Protein AF-A0A251ZZX6-F1 (afdb_monomer_lite)

Sequence (139 aa):
MAKPRVFVSSTYYDLKFLRSSMEVFINSLGFESVLSEKGDIPYSPFVPLDKSCYTEAQNCDIFVLIIGGRYGSPTSDETNSEDNTENNYTSITKREFETANRKGIPCFILIEAGVYFEYQTYKNNKNIEISYAHVDSKN

Structure (mmCIF, N/CA/C/O backbone):
data_AF-A0A251ZZX6-F1
#
_entry.id   AF-A0A251ZZX6-F1
#
loop_
_atom_site.group_PDB
_atom_site.id
_atom_site.type_symbol
_atom_site.label_atom_id
_atom_site.label_alt_id
_atom_site.label_comp_id
_atom_site.label_asym_id
_atom_site.label_entity_id
_atom_site.label_seq_id
_atom_site.pdbx_PDB_ins_code
_atom_site.Cartn_x
_atom_site.Cartn_y
_atom_site.Cartn_z
_atom_site.occupancy
_atom_site.B_iso_or_equiv
_atom_site.auth_seq_id
_atom_site.auth_comp_id
_atom_site.auth_asym_id
_atom_site.auth_atom_id
_atom_site.pdbx_PDB_model_num
ATOM 1 N N . MET A 1 1 ? -23.396 -8.473 13.422 1.00 63.03 1 MET A N 1
ATOM 2 C CA . MET A 1 1 ? -22.127 -9.213 13.242 1.00 63.03 1 MET A CA 1
ATOM 3 C C . MET A 1 1 ? -21.087 -8.204 12.785 1.00 63.03 1 MET A C 1
ATOM 5 O O . MET A 1 1 ? -21.463 -7.329 12.013 1.00 63.03 1 MET A O 1
ATOM 9 N N . ALA A 1 2 ? -19.856 -8.254 13.293 1.00 83.75 2 ALA A N 1
ATOM 10 C CA . ALA A 1 2 ? -18.798 -7.363 12.813 1.00 83.75 2 ALA A CA 1
ATOM 11 C C . ALA A 1 2 ? -18.466 -7.708 11.352 1.00 83.75 2 ALA A C 1
ATOM 13 O O . ALA A 1 2 ? -18.375 -8.891 11.019 1.00 83.75 2 ALA A O 1
ATOM 14 N N . LYS A 1 3 ? -18.358 -6.697 10.484 1.00 92.88 3 LYS A N 1
ATOM 15 C CA . LYS A 1 3 ? -17.925 -6.878 9.094 1.00 92.88 3 LYS A CA 1
ATOM 16 C C . LYS A 1 3 ? -16.395 -6.837 9.062 1.00 92.88 3 LYS A C 1
ATOM 18 O O . LYS A 1 3 ? -15.847 -5.887 9.614 1.00 92.88 3 LYS A O 1
ATOM 23 N N . PRO A 1 4 ? -15.716 -7.816 8.439 1.00 96.00 4 PRO A N 1
ATOM 24 C CA . PRO A 1 4 ? -14.275 -7.744 8.238 1.00 96.00 4 PRO A CA 1
ATOM 25 C C . PRO A 1 4 ? -13.878 -6.464 7.499 1.00 96.00 4 PRO A C 1
ATOM 27 O O . PRO A 1 4 ? -14.492 -6.125 6.482 1.00 96.00 4 PRO A O 1
ATOM 30 N N . ARG A 1 5 ? -12.861 -5.771 8.005 1.00 96.25 5 ARG A N 1
ATOM 31 C CA . ARG A 1 5 ? -12.358 -4.506 7.462 1.00 96.25 5 ARG A CA 1
ATOM 32 C C . ARG A 1 5 ? -11.160 -4.771 6.560 1.00 96.25 5 ARG A C 1
ATOM 34 O O . ARG A 1 5 ? -10.180 -5.393 6.974 1.00 96.25 5 ARG A O 1
ATOM 41 N N . VAL A 1 6 ? -11.238 -4.298 5.323 1.00 97.81 6 VAL A N 1
ATOM 42 C CA . VAL A 1 6 ? -10.242 -4.528 4.275 1.00 97.81 6 VAL A CA 1
ATOM 43 C C . VAL A 1 6 ? -9.591 -3.203 3.905 1.00 97.81 6 VAL A C 1
ATOM 45 O O . VAL A 1 6 ? -10.212 -2.360 3.260 1.00 97.81 6 VAL A O 1
ATOM 48 N N . PHE A 1 7 ? -8.331 -3.021 4.289 1.00 97.81 7 PHE A N 1
ATOM 49 C CA . PHE A 1 7 ? -7.563 -1.826 3.947 1.00 97.81 7 PHE A CA 1
ATOM 50 C C . PHE A 1 7 ? -6.984 -1.949 2.537 1.00 97.81 7 PHE A C 1
ATOM 52 O O . PHE A 1 7 ? -6.252 -2.900 2.257 1.00 97.81 7 PHE A O 1
ATOM 59 N N . VAL A 1 8 ? -7.285 -0.993 1.652 1.00 97.75 8 VAL A N 1
ATOM 60 C CA . VAL A 1 8 ? -6.790 -0.988 0.265 1.00 97.75 8 VAL A CA 1
ATOM 61 C C . VAL A 1 8 ? -5.700 0.074 0.095 1.00 97.75 8 VAL A C 1
ATOM 63 O O . VAL A 1 8 ? -5.970 1.269 -0.075 1.00 97.75 8 VAL A O 1
ATOM 66 N N . SER A 1 9 ? -4.448 -0.378 0.085 1.00 97.38 9 SER A N 1
ATOM 67 C CA . SER A 1 9 ? -3.245 0.443 -0.071 1.00 97.38 9 SER A CA 1
ATOM 68 C C . SER A 1 9 ? -2.762 0.456 -1.522 1.00 97.38 9 SER A C 1
ATOM 70 O O . SER A 1 9 ? -2.598 -0.595 -2.144 1.00 97.38 9 SER A O 1
ATOM 72 N N . SER A 1 10 ? -2.544 1.649 -2.077 1.00 96.62 10 SER A N 1
ATOM 73 C CA . SER A 1 10 ? -1.924 1.860 -3.392 1.00 96.62 10 SER A CA 1
ATOM 74 C C . SER A 1 10 ? -1.586 3.339 -3.594 1.00 96.62 10 SER A C 1
ATOM 76 O O . SER A 1 10 ? -1.964 4.190 -2.786 1.00 96.62 10 SER A O 1
ATOM 78 N N . THR A 1 11 ? -0.957 3.680 -4.718 1.00 95.50 11 THR A N 1
ATOM 79 C CA . THR A 1 11 ? -1.027 5.051 -5.241 1.00 95.50 11 THR A CA 1
ATOM 80 C C . THR A 1 11 ? -2.460 5.384 -5.665 1.00 95.50 11 THR A C 1
ATOM 82 O O . THR A 1 11 ? -3.247 4.494 -5.994 1.00 95.50 11 THR A O 1
ATOM 85 N N . TYR A 1 12 ? -2.844 6.662 -5.592 1.00 91.94 12 TYR A N 1
ATOM 86 C CA . TYR A 1 12 ? -4.240 7.059 -5.794 1.00 91.94 12 TYR A CA 1
ATOM 87 C C . TYR A 1 12 ? -4.561 7.432 -7.245 1.00 91.94 12 TYR A C 1
ATOM 89 O O . TYR A 1 12 ? -5.399 6.790 -7.871 1.00 91.94 12 TYR A O 1
ATOM 97 N N . TYR A 1 13 ? -3.932 8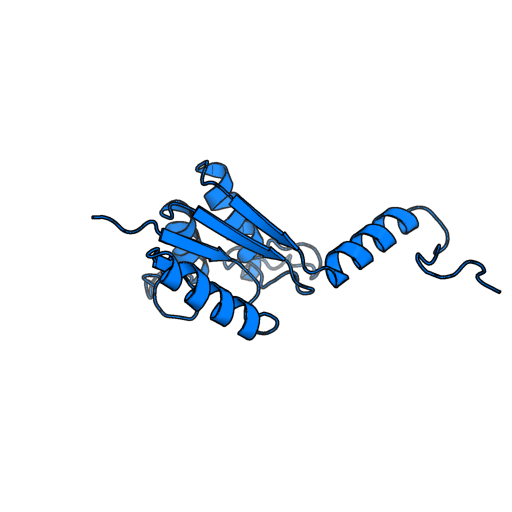.481 -7.783 1.00 91.12 13 TYR A N 1
ATOM 98 C CA . TYR A 1 13 ? -4.390 9.121 -9.024 1.00 91.12 13 TYR A CA 1
ATOM 99 C C . TYR A 1 13 ? -4.370 8.200 -10.250 1.00 91.12 13 TYR A C 1
ATOM 101 O O . TYR A 1 13 ? -5.316 8.207 -11.032 1.00 91.12 13 TYR A O 1
ATOM 109 N N . ASP A 1 14 ? -3.316 7.406 -10.401 1.00 92.94 14 ASP A N 1
ATOM 110 C CA . ASP A 1 14 ? -3.122 6.441 -11.485 1.00 92.94 14 ASP A CA 1
ATOM 111 C C . ASP A 1 14 ? -4.035 5.212 -11.360 1.00 92.94 14 ASP A C 1
ATOM 113 O O . ASP A 1 14 ? -4.483 4.675 -12.369 1.00 92.94 14 ASP A O 1
ATOM 117 N N . LEU A 1 15 ? -4.384 4.808 -10.134 1.00 95.00 15 LEU A N 1
ATOM 118 C CA . LEU A 1 15 ? -5.172 3.600 -9.863 1.00 95.00 15 LEU A CA 1
ATOM 119 C C . LEU A 1 15 ? -6.616 3.890 -9.423 1.00 95.00 15 LEU A C 1
ATOM 121 O O . LEU A 1 15 ? -7.329 2.980 -9.002 1.00 95.00 15 LEU A O 1
ATOM 125 N N . LYS A 1 16 ? -7.092 5.135 -9.539 1.00 95.00 16 LYS A N 1
ATOM 126 C CA . LYS A 1 16 ? -8.393 5.591 -9.010 1.00 95.00 16 LYS A CA 1
ATOM 127 C C . LYS A 1 16 ? -9.578 4.708 -9.424 1.00 95.00 16 LYS A C 1
ATOM 129 O O . LYS A 1 16 ? -10.425 4.371 -8.594 1.00 95.00 16 LYS A O 1
ATOM 134 N N . PHE A 1 17 ? -9.649 4.321 -10.700 1.00 95.38 17 PHE A N 1
ATOM 135 C CA . PHE A 1 17 ? -10.731 3.469 -11.212 1.00 95.38 17 PHE A CA 1
ATOM 136 C C . PHE A 1 17 ? -10.650 2.036 -10.677 1.00 95.38 17 PHE A C 1
ATOM 138 O O . PHE A 1 17 ? -11.673 1.447 -10.321 1.00 95.38 17 PHE A O 1
ATOM 145 N N . LEU A 1 18 ? -9.436 1.491 -10.569 1.00 95.62 18 LEU A N 1
ATOM 146 C CA . LEU A 1 18 ? -9.205 0.169 -9.996 1.00 95.62 18 LEU A CA 1
ATOM 147 C C . LEU A 1 18 ? -9.582 0.149 -8.512 1.00 95.62 18 LEU A C 1
ATOM 149 O O . LEU A 1 18 ? -10.323 -0.732 -8.088 1.00 95.62 18 LEU A O 1
ATOM 153 N N . ARG A 1 19 ? -9.165 1.164 -7.746 1.00 96.25 19 ARG A N 1
ATOM 154 C CA . ARG A 1 19 ? -9.547 1.337 -6.334 1.00 96.25 19 ARG A CA 1
ATOM 155 C C . ARG A 1 19 ? -11.064 1.414 -6.153 1.00 96.25 19 ARG A C 1
ATOM 157 O O . ARG A 1 19 ? -11.606 0.721 -5.301 1.00 96.25 19 ARG A O 1
ATOM 164 N N . SER A 1 20 ? -11.755 2.171 -7.008 1.00 95.75 20 SER A N 1
ATOM 165 C CA . SER A 1 20 ? -13.227 2.261 -6.982 1.00 95.75 20 SER A CA 1
ATOM 166 C C . SER A 1 20 ? -13.891 0.913 -7.296 1.00 95.75 20 SER A C 1
ATOM 168 O O . SER A 1 20 ? -14.908 0.556 -6.711 1.00 95.75 20 SER A O 1
ATOM 170 N N . SER A 1 21 ? -13.305 0.128 -8.202 1.00 97.00 21 SER A N 1
ATOM 171 C CA . SER A 1 21 ? -13.803 -1.216 -8.523 1.00 97.00 21 SER A CA 1
ATOM 172 C C . SER A 1 21 ? -13.580 -2.195 -7.363 1.00 97.00 21 SER A C 1
ATOM 174 O O . SER A 1 21 ? -14.458 -2.999 -7.056 1.00 97.00 21 SER A O 1
ATOM 176 N N . MET A 1 22 ? -12.437 -2.090 -6.677 1.00 96.00 22 MET A N 1
ATOM 177 C CA . MET A 1 22 ? -12.128 -2.871 -5.476 1.00 96.00 22 MET A CA 1
ATOM 178 C C . MET A 1 22 ? -13.073 -2.550 -4.317 1.00 96.00 22 MET A C 1
ATOM 180 O O . MET A 1 22 ? -13.522 -3.473 -3.647 1.00 96.00 22 MET A O 1
ATOM 184 N N . GLU A 1 23 ? -13.418 -1.277 -4.114 1.00 96.44 23 GLU A N 1
ATOM 185 C CA . GLU A 1 23 ? -14.428 -0.835 -3.140 1.00 96.44 23 GLU A CA 1
ATOM 186 C C . GLU A 1 23 ? -15.756 -1.576 -3.350 1.00 96.44 23 GLU A C 1
ATOM 188 O O . GLU A 1 23 ? -16.266 -2.239 -2.446 1.00 96.44 23 GLU A O 1
ATOM 193 N N . VAL A 1 24 ? -16.290 -1.522 -4.575 1.00 97.44 24 VAL A N 1
ATOM 194 C CA . VAL A 1 24 ? -17.552 -2.184 -4.938 1.00 97.44 24 VAL A CA 1
ATOM 195 C C . VAL A 1 24 ? -17.454 -3.695 -4.738 1.00 97.44 24 VAL A C 1
ATOM 197 O O . VAL A 1 24 ? -18.366 -4.298 -4.171 1.00 97.44 24 VAL A O 1
ATOM 200 N N . PHE A 1 25 ? -16.345 -4.307 -5.159 1.00 97.62 25 PHE A N 1
ATOM 201 C CA . PHE A 1 25 ? -16.120 -5.741 -5.005 1.00 97.62 25 PHE A CA 1
ATOM 202 C C . PHE A 1 25 ? -16.091 -6.165 -3.531 1.00 97.62 25 PHE A C 1
ATOM 204 O O . PHE A 1 25 ? -16.850 -7.051 -3.142 1.00 97.62 25 PHE A O 1
ATOM 211 N N . ILE A 1 26 ? -15.289 -5.505 -2.695 1.00 97.19 26 ILE A N 1
ATOM 212 C CA . ILE A 1 26 ? -15.171 -5.802 -1.260 1.00 97.19 26 ILE A CA 1
ATOM 213 C C . ILE A 1 26 ? -16.529 -5.645 -0.567 1.00 97.19 26 ILE A C 1
ATOM 215 O O . ILE A 1 26 ? -16.967 -6.543 0.155 1.00 97.19 26 ILE A O 1
ATOM 219 N N . ASN A 1 27 ? -17.237 -4.549 -0.844 1.00 96.00 27 ASN A N 1
ATOM 220 C CA . ASN A 1 27 ? -18.552 -4.297 -0.261 1.00 96.00 27 ASN A CA 1
ATOM 221 C C . ASN A 1 27 ? -19.597 -5.331 -0.720 1.00 96.00 27 ASN A C 1
ATOM 223 O O . ASN A 1 27 ? -20.460 -5.721 0.068 1.00 96.00 27 ASN A O 1
ATOM 227 N N . SER A 1 28 ? -19.498 -5.839 -1.957 1.00 97.62 28 SER A N 1
ATOM 228 C CA . SER A 1 28 ? -20.382 -6.901 -2.467 1.00 97.62 28 SER A CA 1
ATOM 229 C C . SER A 1 28 ? -20.209 -8.244 -1.745 1.00 97.62 28 SER A C 1
ATOM 231 O O . SER A 1 28 ? -21.156 -9.025 -1.678 1.00 97.62 28 SER A O 1
ATOM 233 N N . LEU A 1 29 ? -19.038 -8.490 -1.143 1.00 96.06 29 LEU A N 1
ATOM 234 C CA . LEU A 1 29 ? -18.769 -9.662 -0.300 1.00 96.06 29 LEU A CA 1
ATOM 235 C C . LEU A 1 29 ? -19.327 -9.515 1.128 1.00 96.06 29 LEU A C 1
ATOM 237 O O . LEU A 1 29 ? -19.245 -10.450 1.922 1.00 96.06 29 LEU A O 1
ATOM 241 N N . GLY A 1 30 ? -19.888 -8.351 1.474 1.00 96.25 30 GLY A N 1
ATOM 242 C CA . GLY A 1 30 ? -20.358 -8.038 2.825 1.00 96.25 30 GLY A CA 1
ATOM 243 C C . GLY A 1 30 ? -19.260 -7.555 3.779 1.00 96.25 30 GLY A C 1
ATOM 244 O O . GLY A 1 30 ? -19.519 -7.425 4.978 1.00 96.25 30 GLY A O 1
ATOM 245 N N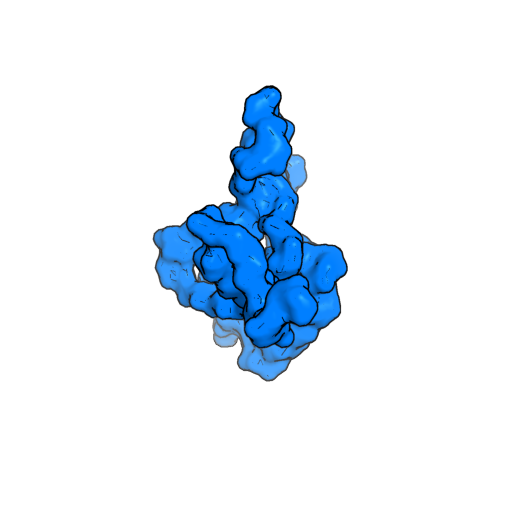 . PHE A 1 31 ? -18.059 -7.281 3.264 1.00 96.88 31 PHE A N 1
ATOM 246 C CA . PHE A 1 31 ? -16.949 -6.684 4.007 1.00 96.88 31 PHE A CA 1
ATOM 247 C C . PHE A 1 31 ? -17.040 -5.153 3.999 1.00 96.88 31 PHE A C 1
ATOM 249 O O . PHE A 1 31 ? -17.899 -4.574 3.333 1.00 96.88 31 PHE A O 1
ATOM 256 N N . GLU A 1 32 ? -16.178 -4.503 4.773 1.00 95.81 32 GLU A N 1
ATOM 257 C CA . GLU A 1 32 ? -16.034 -3.048 4.819 1.00 95.81 32 GLU A CA 1
ATOM 258 C C . GLU A 1 32 ? -14.703 -2.659 4.171 1.00 95.81 32 GLU A C 1
ATOM 260 O O . GLU A 1 32 ? -13.636 -3.016 4.669 1.00 95.81 32 GLU A O 1
ATOM 265 N N . SER A 1 33 ? -14.749 -1.956 3.040 1.00 95.94 33 SER A N 1
ATOM 266 C CA . SER A 1 33 ? -13.548 -1.398 2.413 1.00 95.94 33 SER A CA 1
ATOM 267 C C . SER A 1 33 ? -13.091 -0.131 3.134 1.00 95.94 33 SER A C 1
ATOM 269 O O . SER A 1 33 ? -13.906 0.761 3.348 1.00 95.94 33 SER A O 1
ATOM 271 N N . VAL A 1 34 ? -11.795 -0.017 3.419 1.00 95.94 34 VAL A N 1
ATOM 272 C CA . VAL A 1 34 ? -11.177 1.186 3.990 1.00 95.94 34 VAL A CA 1
ATOM 273 C C . VAL A 1 34 ? -10.228 1.804 2.964 1.00 95.94 34 VAL A C 1
ATOM 275 O O . VAL A 1 34 ? -9.244 1.178 2.551 1.00 95.94 34 VAL A O 1
ATOM 278 N N . LEU A 1 35 ? -10.540 3.033 2.543 1.00 94.75 35 LEU A N 1
ATOM 279 C CA . LEU A 1 35 ? -9.823 3.792 1.514 1.00 94.75 35 LEU A CA 1
ATOM 280 C C . LEU A 1 35 ? -9.411 5.166 2.063 1.00 94.75 35 LEU A C 1
ATOM 282 O O . LEU A 1 35 ? -10.226 5.894 2.632 1.00 94.75 35 LEU A O 1
ATOM 286 N N . SER A 1 36 ? -8.153 5.563 1.862 1.00 91.50 36 SER A N 1
ATOM 287 C CA . SER A 1 36 ? -7.623 6.819 2.414 1.00 91.50 36 SER A CA 1
ATOM 288 C C . SER A 1 36 ? -8.297 8.075 1.849 1.00 91.50 36 SER A C 1
ATOM 290 O O . SER A 1 36 ? -8.414 9.078 2.555 1.00 91.50 36 SER A O 1
ATOM 292 N N . GLU A 1 37 ? -8.801 8.020 0.615 1.00 89.75 37 GLU A N 1
ATOM 293 C CA . GLU A 1 37 ? -9.460 9.125 -0.088 1.00 89.75 37 GLU A CA 1
ATOM 294 C C . GLU A 1 37 ? -10.956 9.298 0.227 1.00 89.75 37 GLU A C 1
ATOM 296 O O . GLU A 1 37 ? -11.537 10.312 -0.164 1.00 89.75 37 GLU A O 1
ATOM 301 N N . LYS A 1 38 ? -11.603 8.321 0.879 1.00 82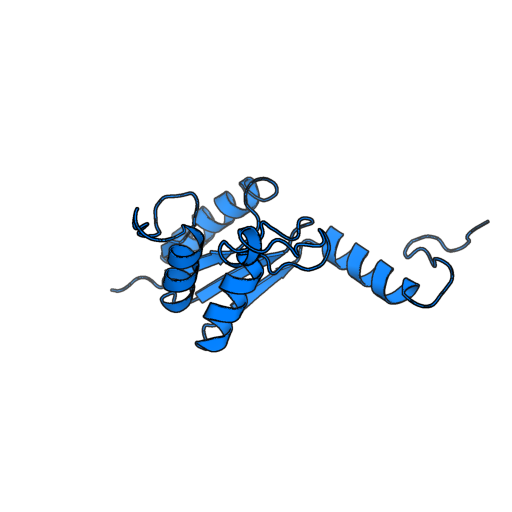.50 38 LYS A N 1
ATOM 302 C CA . LYS A 1 38 ? -13.064 8.314 1.101 1.00 82.50 38 LYS A CA 1
ATOM 303 C C . LYS A 1 38 ? -13.497 8.780 2.490 1.00 82.50 38 LYS A C 1
ATOM 305 O O . LYS A 1 38 ? -14.692 8.880 2.745 1.00 82.50 38 LYS A O 1
ATOM 310 N N . GLY A 1 39 ? -12.549 9.146 3.352 1.00 75.69 39 GLY A N 1
ATOM 311 C CA . GLY A 1 39 ? -12.849 9.623 4.705 1.00 75.69 39 GLY A CA 1
ATOM 312 C C . GLY A 1 39 ? -13.177 8.508 5.701 1.00 75.69 39 GLY A C 1
ATOM 313 O O . GLY A 1 39 ? -13.616 8.809 6.806 1.00 75.69 39 GLY A O 1
ATOM 314 N N . ASP A 1 40 ? -12.919 7.246 5.344 1.00 78.31 40 ASP A N 1
ATOM 315 C CA . ASP A 1 40 ? -13.082 6.086 6.236 1.00 78.31 40 ASP A CA 1
ATOM 316 C C . ASP A 1 40 ? -12.022 6.047 7.350 1.00 78.31 40 ASP A C 1
ATOM 318 O O . ASP A 1 40 ? -12.135 5.294 8.316 1.00 78.31 40 ASP A O 1
ATOM 322 N N . ILE A 1 41 ? -10.973 6.863 7.210 1.00 87.69 41 ILE A N 1
ATOM 323 C CA . ILE A 1 41 ? -9.868 6.970 8.155 1.00 87.69 41 ILE A CA 1
ATOM 324 C C . ILE A 1 41 ? -10.091 8.196 9.053 1.00 87.69 41 ILE A C 1
ATOM 326 O O . ILE A 1 41 ? -10.246 9.310 8.541 1.00 87.69 41 ILE A O 1
ATOM 330 N N . PRO A 1 42 ? -10.058 8.043 10.389 1.00 84.62 42 PRO A N 1
ATOM 331 C CA . PRO A 1 42 ? -10.132 9.175 11.300 1.00 84.62 42 PRO A CA 1
ATOM 332 C C . PRO A 1 42 ? -8.828 9.986 11.249 1.00 84.62 42 PRO A C 1
ATOM 334 O O . PRO A 1 42 ? -7.779 9.580 11.762 1.00 84.62 42 PRO A O 1
ATOM 337 N N . TYR A 1 43 ? -8.894 11.166 10.634 1.00 85.62 43 TYR A N 1
ATOM 338 C CA . TYR A 1 43 ? -7.774 12.101 10.574 1.00 85.62 43 TYR A CA 1
ATOM 339 C C . TYR A 1 43 ? -7.798 13.069 11.757 1.00 85.62 43 TYR A C 1
ATOM 341 O O . TYR A 1 43 ? -8.804 13.724 12.030 1.00 85.62 43 TYR A O 1
ATOM 349 N N . SER A 1 44 ? -6.665 13.180 12.452 1.00 83.50 44 SER A N 1
ATOM 350 C CA . SER A 1 44 ? -6.458 14.209 13.471 1.00 83.50 44 SER A CA 1
ATOM 351 C C . SER A 1 44 ? -5.818 15.440 12.829 1.00 83.50 44 SER A C 1
ATOM 353 O O . SER A 1 44 ? -4.809 15.287 12.144 1.00 83.50 44 SER A O 1
ATOM 355 N N . PRO A 1 45 ? -6.312 16.666 13.084 1.00 85.00 45 PRO A N 1
ATOM 356 C CA . PRO A 1 45 ? -5.682 17.880 12.562 1.00 85.00 45 PRO A CA 1
ATOM 357 C C . PRO A 1 45 ? -4.296 18.143 13.176 1.00 85.00 45 PRO A C 1
ATOM 359 O O . PRO A 1 45 ? -3.560 18.996 12.690 1.00 85.00 45 PRO A O 1
ATOM 362 N N . PHE A 1 46 ? -3.941 17.428 14.247 1.00 86.31 46 PHE A N 1
ATOM 363 C CA . PHE A 1 46 ? -2.68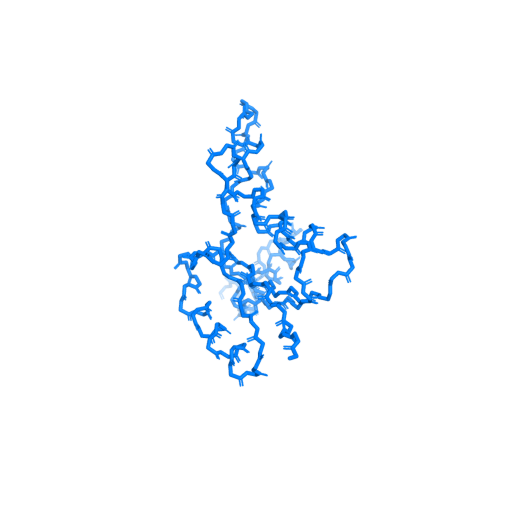1 17.592 14.974 1.00 86.31 46 PHE A CA 1
ATOM 364 C C . PHE A 1 46 ? -1.602 16.584 14.565 1.00 86.31 46 PHE A C 1
ATOM 366 O O . PHE A 1 46 ? -0.502 16.618 15.111 1.00 86.31 46 PHE A O 1
ATOM 373 N N . VAL A 1 47 ? -1.913 15.657 13.655 1.00 86.25 47 VAL A N 1
ATOM 374 C CA . VAL A 1 47 ? -1.012 14.569 13.261 1.00 86.25 47 VAL A CA 1
ATOM 375 C C . VAL A 1 47 ? -0.905 14.537 11.734 1.00 86.25 47 VAL A C 1
ATOM 377 O O . VAL A 1 47 ? -1.911 14.761 11.060 1.00 86.25 47 VAL A O 1
ATOM 380 N N . PRO A 1 48 ? 0.281 14.256 11.160 1.00 88.62 48 PRO A N 1
ATOM 381 C CA . PRO A 1 48 ? 0.406 14.046 9.723 1.00 88.62 48 PRO A CA 1
ATOM 382 C C . PRO A 1 48 ? -0.563 12.972 9.203 1.00 88.62 48 PRO A C 1
ATOM 384 O O . PRO A 1 48 ? -0.796 11.956 9.861 1.00 88.62 48 PRO A O 1
ATOM 387 N N . LEU A 1 49 ? -1.125 13.206 8.011 1.00 89.50 49 LEU A 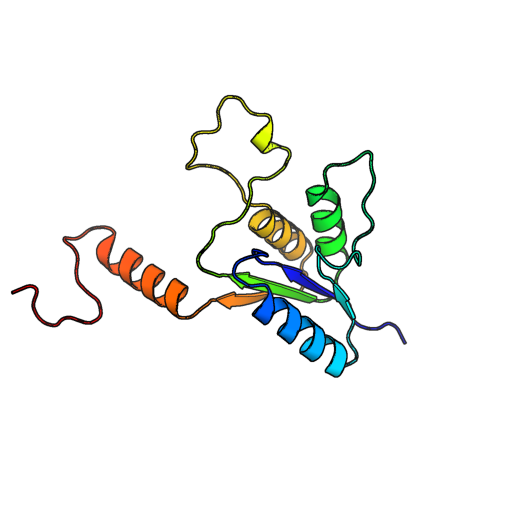N 1
ATOM 388 C CA . LEU A 1 49 ? -2.188 12.374 7.431 1.00 89.50 49 LEU A CA 1
ATOM 389 C C . LEU A 1 49 ? -1.777 10.903 7.282 1.00 89.50 49 LEU A C 1
ATOM 391 O O . LEU A 1 49 ? -2.572 10.000 7.527 1.00 89.50 49 LEU A O 1
ATOM 395 N N . ASP A 1 50 ? -0.521 10.659 6.921 1.00 90.69 50 ASP A N 1
ATOM 396 C CA . ASP A 1 50 ? 0.019 9.320 6.710 1.00 90.69 50 ASP A CA 1
ATOM 397 C C . ASP A 1 50 ? 0.054 8.484 8.004 1.00 90.69 50 ASP A C 1
ATOM 399 O O . ASP A 1 50 ? -0.168 7.275 7.964 1.00 90.69 50 ASP A O 1
ATOM 403 N N . LYS A 1 51 ? 0.216 9.110 9.178 1.00 92.12 51 LYS A N 1
ATOM 404 C CA . LYS A 1 51 ? 0.162 8.413 10.479 1.00 92.12 51 LYS A CA 1
ATOM 405 C C . LYS A 1 51 ? -1.221 7.845 10.791 1.00 92.12 51 LYS A C 1
ATOM 407 O O . LYS A 1 51 ? -1.315 6.756 11.370 1.00 92.12 51 LYS A O 1
ATOM 412 N N . SER A 1 52 ? -2.283 8.554 10.407 1.00 92.50 52 SER A N 1
ATOM 413 C CA . SER A 1 52 ? -3.651 8.038 10.516 1.00 92.50 52 SER A CA 1
ATOM 414 C C . SER A 1 52 ? -3.826 6.794 9.641 1.00 92.50 52 SER A C 1
ATOM 416 O O . SER A 1 52 ? -4.350 5.789 10.121 1.00 92.50 52 SER A O 1
ATOM 418 N N . CYS A 1 53 ? -3.290 6.803 8.416 1.00 93.62 53 CYS A N 1
ATOM 419 C CA . CYS A 1 53 ? -3.303 5.629 7.539 1.00 93.62 53 CYS A CA 1
ATOM 420 C C . CYS A 1 53 ? -2.543 4.441 8.138 1.00 93.62 53 CYS A C 1
ATOM 422 O O . CYS A 1 53 ? -3.037 3.318 8.095 1.00 93.62 53 CYS A O 1
ATOM 424 N N . TYR A 1 54 ? -1.373 4.666 8.748 1.00 94.81 54 TYR A N 1
ATOM 425 C CA . TYR A 1 54 ? -0.612 3.585 9.385 1.00 94.81 54 TYR A CA 1
ATOM 426 C C . TYR A 1 54 ? -1.367 2.963 10.556 1.00 94.81 54 TYR A C 1
ATOM 428 O O . TYR A 1 54 ? -1.318 1.751 10.731 1.00 94.81 54 TYR A O 1
ATOM 436 N N . THR A 1 55 ? -2.055 3.779 11.355 1.00 93.38 55 THR A N 1
ATOM 437 C CA . THR A 1 55 ? -2.871 3.293 12.476 1.00 93.38 55 THR A CA 1
ATOM 438 C C . THR A 1 55 ? -4.011 2.422 11.964 1.00 93.38 55 THR A C 1
ATOM 440 O O . THR A 1 55 ? -4.230 1.325 12.470 1.00 93.38 55 THR A O 1
ATOM 443 N N . GLU A 1 56 ? -4.689 2.874 10.915 1.00 94.31 56 GLU A N 1
ATOM 444 C CA . GLU A 1 56 ? -5.799 2.137 10.327 1.00 94.31 56 GLU A CA 1
ATOM 445 C C . GLU A 1 56 ? -5.347 0.831 9.660 1.00 94.31 56 GLU A C 1
ATOM 447 O O . GLU A 1 56 ? -5.971 -0.212 9.847 1.00 94.31 56 GLU A O 1
ATOM 452 N N . ALA A 1 57 ? -4.191 0.847 8.993 1.00 95.44 57 ALA A N 1
ATOM 453 C CA . ALA A 1 57 ? -3.558 -0.347 8.447 1.00 95.44 57 ALA A CA 1
ATOM 454 C C . ALA A 1 57 ? -3.181 -1.385 9.523 1.00 95.44 57 ALA A C 1
ATOM 456 O O . ALA A 1 57 ? -3.059 -2.556 9.192 1.00 95.44 57 ALA A O 1
ATOM 457 N N . GLN A 1 58 ? -2.991 -0.999 10.796 1.00 95.44 58 GLN A N 1
ATOM 458 C CA . GLN A 1 58 ? -2.773 -1.950 11.906 1.00 95.44 58 GLN A CA 1
ATOM 459 C C . GLN A 1 58 ? -4.065 -2.548 12.463 1.00 95.44 58 GLN A C 1
ATOM 461 O O . GLN A 1 58 ? -4.003 -3.556 13.167 1.00 95.44 58 GLN A O 1
ATOM 466 N N . ASN A 1 59 ? -5.199 -1.896 12.219 1.00 94.38 59 ASN A N 1
ATOM 467 C CA . ASN A 1 59 ? -6.485 -2.235 12.822 1.00 94.38 59 ASN A CA 1
ATOM 468 C C . ASN A 1 59 ? -7.427 -2.948 11.842 1.00 94.38 59 ASN A C 1
ATOM 470 O O . ASN A 1 59 ? -8.550 -3.280 12.221 1.00 94.38 59 ASN A O 1
ATOM 474 N N . CYS A 1 60 ? -7.006 -3.157 10.592 1.00 96.00 60 CYS A N 1
ATOM 475 C CA . CYS A 1 60 ? -7.781 -3.905 9.614 1.00 96.00 60 CYS A CA 1
ATOM 476 C C . CYS A 1 60 ? -7.624 -5.423 9.796 1.00 96.00 60 CYS A C 1
ATOM 478 O O . CYS A 1 60 ? -6.643 -5.911 10.358 1.00 96.00 60 CYS A O 1
ATOM 480 N N . ASP A 1 61 ? -8.596 -6.176 9.283 1.00 97.50 61 ASP A N 1
ATOM 481 C CA . ASP A 1 61 ? -8.576 -7.641 9.304 1.00 97.50 61 ASP A CA 1
ATOM 482 C C . ASP A 1 61 ? -7.824 -8.211 8.093 1.00 97.50 61 ASP A C 1
ATOM 484 O O . ASP A 1 61 ? -7.232 -9.288 8.160 1.00 97.50 61 ASP A O 1
ATOM 488 N N . ILE A 1 62 ? -7.863 -7.493 6.967 1.00 97.81 62 ILE A N 1
ATOM 489 C CA . ILE A 1 62 ? -7.208 -7.857 5.708 1.00 97.81 62 ILE A CA 1
ATOM 490 C C . ILE A 1 62 ? -6.532 -6.617 5.126 1.00 97.81 62 ILE A C 1
ATOM 492 O O . ILE A 1 62 ? -7.105 -5.525 5.120 1.00 97.81 62 ILE A O 1
ATOM 496 N N . PHE A 1 63 ? -5.329 -6.794 4.586 1.00 98.44 63 PHE A N 1
ATOM 497 C CA . PHE A 1 63 ? -4.604 -5.759 3.861 1.00 98.44 63 PHE A CA 1
ATOM 498 C C . PHE A 1 63 ? -4.486 -6.137 2.382 1.00 98.44 63 PHE A C 1
ATOM 500 O O . PHE A 1 63 ? -4.029 -7.228 2.041 1.00 98.44 63 PHE A O 1
ATOM 507 N N . VAL A 1 64 ? -4.884 -5.236 1.490 1.00 98.31 64 VAL A N 1
ATOM 508 C CA . VAL A 1 64 ? -4.739 -5.390 0.039 1.00 98.31 64 VAL A CA 1
ATOM 509 C C . VAL A 1 64 ? -3.782 -4.319 -0.461 1.00 98.31 64 VAL A C 1
ATOM 511 O O . VAL A 1 64 ? -4.062 -3.130 -0.338 1.00 98.31 64 VAL A O 1
ATOM 514 N N . LEU A 1 65 ? -2.663 -4.744 -1.042 1.00 98.19 65 LEU A N 1
ATOM 515 C CA . LEU A 1 65 ? -1.677 -3.873 -1.670 1.00 98.19 65 LEU A CA 1
ATOM 516 C C . LEU A 1 65 ? -1.791 -3.976 -3.188 1.00 98.19 65 LEU A C 1
ATOM 518 O O . LEU A 1 65 ? -1.651 -5.068 -3.735 1.00 98.19 65 LEU A O 1
ATOM 522 N N . ILE A 1 66 ? -1.976 -2.847 -3.867 1.00 97.94 66 ILE A N 1
ATOM 523 C CA . ILE A 1 66 ? -1.939 -2.773 -5.330 1.00 97.94 66 ILE A CA 1
ATOM 524 C C . ILE A 1 66 ? -0.686 -2.008 -5.755 1.00 97.94 66 ILE A C 1
ATOM 526 O O . ILE A 1 66 ? -0.521 -0.834 -5.420 1.00 97.94 66 ILE A O 1
ATOM 530 N N . ILE A 1 67 ? 0.186 -2.679 -6.503 1.00 96.69 67 ILE A N 1
ATOM 531 C CA . ILE A 1 67 ? 1.435 -2.127 -7.030 1.00 96.69 67 ILE A CA 1
ATOM 532 C C . ILE A 1 67 ? 1.226 -1.751 -8.500 1.00 96.69 67 ILE A C 1
ATOM 534 O O . ILE A 1 67 ? 1.098 -2.632 -9.353 1.00 96.69 67 ILE A O 1
ATOM 538 N N . GLY A 1 68 ? 1.192 -0.443 -8.767 1.00 95.50 68 GLY A N 1
ATOM 539 C CA . GLY A 1 68 ? 1.188 0.153 -10.107 1.00 95.50 68 GLY A CA 1
ATOM 540 C C . GLY A 1 68 ? 2.542 0.770 -10.476 1.00 95.50 68 GLY A C 1
ATOM 541 O O . GLY A 1 68 ? 3.541 0.568 -9.785 1.00 95.50 68 GLY A O 1
ATOM 542 N N . GLY A 1 69 ? 2.583 1.527 -11.575 1.00 92.81 69 GLY A N 1
ATOM 543 C CA . GLY A 1 69 ? 3.824 2.105 -12.118 1.00 92.81 69 GLY A CA 1
ATOM 544 C C . GLY A 1 69 ? 4.452 3.242 -11.300 1.00 92.81 69 GLY A C 1
ATOM 545 O O . GLY A 1 69 ? 5.545 3.705 -11.626 1.00 92.81 69 GLY A O 1
ATOM 546 N N . ARG A 1 70 ? 3.790 3.725 -10.242 1.00 93.06 70 ARG A N 1
ATOM 547 C CA . ARG A 1 70 ? 4.285 4.814 -9.385 1.00 93.06 70 ARG A CA 1
ATOM 548 C C . ARG A 1 70 ? 4.737 4.281 -8.024 1.00 93.06 70 ARG A C 1
ATOM 550 O O . ARG A 1 70 ? 4.030 3.508 -7.393 1.00 93.06 70 ARG A O 1
ATOM 557 N N . TYR A 1 71 ? 5.876 4.771 -7.525 1.00 89.81 71 TYR A N 1
ATOM 558 C CA . TYR A 1 71 ? 6.413 4.363 -6.214 1.00 89.81 71 TYR A CA 1
ATOM 559 C C . TYR A 1 71 ? 5.604 4.897 -5.012 1.00 89.81 71 TYR A C 1
ATOM 561 O O . TYR A 1 71 ? 5.485 4.224 -3.986 1.00 89.81 71 TYR A O 1
ATOM 569 N N . GLY A 1 72 ? 5.020 6.091 -5.148 1.00 90.50 72 GLY A N 1
ATOM 570 C CA . GLY A 1 72 ? 4.205 6.747 -4.119 1.00 90.50 72 GLY A CA 1
ATOM 571 C C . GLY A 1 72 ? 4.863 7.991 -3.527 1.00 90.50 72 GLY A C 1
ATOM 572 O O . GLY A 1 72 ? 5.973 8.345 -3.895 1.00 90.50 72 GLY A O 1
ATOM 573 N N . SER A 1 73 ? 4.151 8.685 -2.644 1.00 90.38 73 SER A N 1
ATOM 574 C CA . SER A 1 73 ? 4.647 9.909 -2.000 1.00 90.38 73 SER A CA 1
ATOM 575 C C . SER A 1 73 ? 5.547 9.585 -0.803 1.00 90.38 73 SER A C 1
ATOM 577 O O . SER A 1 73 ? 5.299 8.568 -0.150 1.00 90.38 73 SER A O 1
ATOM 579 N N . PRO A 1 74 ? 6.549 10.425 -0.484 1.00 90.19 74 PRO A N 1
ATOM 580 C CA . PRO A 1 74 ? 7.388 10.247 0.699 1.00 90.19 74 PRO A CA 1
ATOM 581 C C . PRO A 1 74 ? 6.586 10.336 1.998 1.00 90.19 74 PRO A C 1
ATOM 583 O O . PRO A 1 74 ? 5.550 11.001 2.058 1.00 90.19 74 PRO A O 1
ATOM 586 N N . THR A 1 75 ? 7.076 9.665 3.044 1.00 89.75 75 THR A N 1
ATOM 587 C CA . THR A 1 75 ? 6.505 9.791 4.395 1.00 89.75 75 THR A CA 1
ATOM 588 C C . THR A 1 75 ? 6.696 11.196 4.967 1.00 89.75 75 THR A C 1
ATOM 590 O O . THR A 1 75 ? 7.659 11.886 4.624 1.00 89.75 75 THR A O 1
ATOM 593 N N . SER A 1 76 ? 5.820 11.609 5.892 1.00 87.44 76 SER A N 1
ATOM 594 C CA . SER A 1 76 ? 5.923 12.931 6.533 1.00 87.44 76 SER A CA 1
ATOM 595 C C . SER A 1 76 ? 7.255 13.146 7.258 1.00 87.44 76 SER A C 1
ATOM 597 O O . SER A 1 76 ? 7.756 14.267 7.337 1.00 87.44 76 SER A O 1
ATOM 599 N N . ASP A 1 77 ? 7.828 12.072 7.804 1.00 82.69 77 ASP A N 1
ATOM 600 C CA . ASP A 1 77 ? 9.074 12.127 8.572 1.00 82.69 77 ASP A CA 1
ATOM 601 C C . ASP A 1 77 ? 10.259 12.474 7.667 1.00 82.69 77 ASP A C 1
ATOM 603 O O . ASP A 1 77 ? 11.140 13.232 8.060 1.00 82.69 77 ASP A O 1
ATOM 607 N N . GLU A 1 78 ? 10.246 11.964 6.436 1.00 74.06 78 GLU A N 1
ATOM 608 C CA . GLU A 1 78 ? 11.324 12.176 5.477 1.00 74.06 78 GLU A CA 1
ATOM 609 C C . GLU A 1 78 ? 11.188 13.523 4.769 1.00 74.06 78 GLU A C 1
ATOM 611 O O . GLU A 1 78 ? 12.202 14.139 4.484 1.00 74.06 78 GLU A O 1
ATOM 616 N N . THR A 1 79 ? 9.985 14.080 4.580 1.00 62.28 79 THR A N 1
ATOM 617 C CA . THR A 1 79 ? 9.824 15.416 3.956 1.00 62.28 79 THR A CA 1
ATOM 618 C C . THR A 1 79 ? 10.497 16.573 4.711 1.00 62.28 79 THR A C 1
ATOM 620 O O . THR A 1 79 ? 10.683 17.638 4.131 1.00 62.28 79 THR A O 1
ATOM 623 N N . ASN A 1 80 ? 10.893 16.370 5.973 1.00 58.41 80 ASN A N 1
ATOM 624 C CA . ASN A 1 80 ? 11.539 17.383 6.816 1.00 58.41 80 ASN A CA 1
ATOM 625 C C . ASN A 1 80 ? 13.073 17.251 6.894 1.00 58.41 80 ASN A C 1
ATOM 627 O O . ASN A 1 80 ? 13.713 18.053 7.571 1.00 58.41 80 ASN A O 1
ATOM 631 N N . SER A 1 81 ? 13.670 16.248 6.242 1.00 57.56 81 SER A N 1
ATOM 632 C CA . SER A 1 81 ? 15.128 16.066 6.205 1.00 57.56 81 SER A CA 1
ATOM 633 C C . SER A 1 81 ? 15.763 16.812 5.026 1.00 57.56 81 SER A C 1
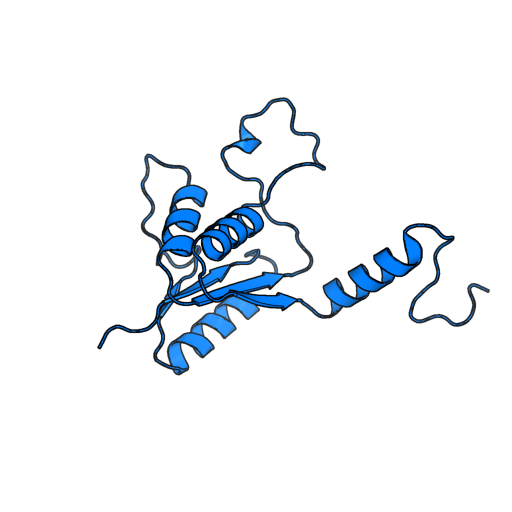ATOM 635 O O . SER A 1 81 ? 15.384 16.609 3.874 1.00 57.56 81 SER A O 1
ATOM 637 N N . GLU A 1 82 ? 16.772 17.640 5.309 1.00 56.47 82 GLU A N 1
ATOM 638 C CA . GLU A 1 82 ? 17.564 18.377 4.305 1.00 56.47 82 GLU A CA 1
ATOM 639 C C . GLU A 1 82 ? 18.408 17.448 3.397 1.00 56.47 82 GLU A C 1
ATOM 641 O O . GLU A 1 82 ? 18.844 17.863 2.328 1.00 56.47 82 GLU A O 1
ATOM 646 N N . ASP A 1 83 ? 18.549 16.167 3.766 1.00 53.03 83 ASP A N 1
ATOM 647 C CA . ASP A 1 83 ? 19.301 15.121 3.048 1.00 53.03 83 ASP A CA 1
ATOM 648 C C . ASP A 1 83 ? 18.440 14.246 2.106 1.00 53.03 83 ASP A C 1
ATOM 650 O O . ASP A 1 83 ? 18.812 13.119 1.757 1.00 53.03 83 ASP A O 1
ATOM 654 N N . ASN A 1 84 ? 17.276 14.735 1.661 1.00 52.12 84 ASN A N 1
ATOM 655 C CA . ASN A 1 84 ? 16.477 14.038 0.648 1.00 52.12 84 ASN A CA 1
ATOM 656 C C . ASN A 1 84 ? 17.143 14.115 -0.728 1.00 52.12 84 ASN A C 1
ATOM 658 O O . ASN A 1 84 ? 16.783 14.925 -1.582 1.00 52.12 84 ASN A O 1
ATOM 662 N N . THR A 1 85 ? 18.083 13.215 -0.991 1.00 55.31 85 THR A N 1
ATOM 663 C CA . THR A 1 85 ? 18.348 12.836 -2.379 1.00 55.31 85 THR A CA 1
ATOM 664 C C . THR A 1 85 ? 17.065 12.217 -2.940 1.00 55.31 85 THR A C 1
ATOM 666 O O . THR A 1 85 ? 16.529 11.278 -2.353 1.00 55.31 85 THR A O 1
ATOM 669 N N . GLU A 1 86 ? 16.561 12.733 -4.071 1.00 55.25 86 GLU A N 1
ATOM 670 C CA . GLU A 1 86 ? 15.284 12.337 -4.717 1.00 55.25 86 GLU A CA 1
ATOM 671 C C . GLU A 1 86 ? 15.093 10.815 -4.893 1.00 55.25 86 GLU A C 1
ATOM 673 O O . GLU A 1 86 ? 13.981 10.342 -5.117 1.00 55.25 86 GLU A O 1
ATOM 678 N N . ASN A 1 87 ? 16.168 10.036 -4.760 1.00 57.66 87 ASN A N 1
ATOM 679 C CA . ASN A 1 87 ? 16.218 8.609 -5.031 1.00 57.66 87 ASN A CA 1
ATOM 680 C C . ASN A 1 87 ? 16.145 7.693 -3.798 1.00 57.66 87 ASN A C 1
ATOM 682 O O . ASN A 1 87 ? 16.224 6.479 -3.985 1.00 57.66 87 ASN A O 1
ATOM 686 N N . ASN A 1 88 ? 16.033 8.202 -2.563 1.00 72.19 88 ASN A N 1
ATOM 687 C CA . ASN A 1 88 ? 16.155 7.334 -1.381 1.00 72.19 88 ASN A CA 1
ATOM 688 C C . ASN A 1 88 ? 15.172 7.654 -0.243 1.00 72.19 88 ASN A C 1
ATOM 690 O O . ASN A 1 88 ? 15.576 7.883 0.894 1.00 72.19 88 ASN A O 1
ATOM 694 N N . TYR A 1 89 ? 13.873 7.632 -0.551 1.00 85.81 89 TYR A N 1
ATOM 695 C CA . TYR A 1 89 ? 12.801 7.809 0.432 1.00 85.81 89 TYR A CA 1
ATOM 696 C C . TYR A 1 89 ? 11.913 6.556 0.565 1.00 85.81 89 TYR A C 1
ATOM 698 O O . TYR A 1 89 ? 11.787 5.718 -0.338 1.00 85.81 89 TYR A O 1
ATOM 706 N N . THR A 1 90 ? 11.269 6.411 1.715 1.00 89.56 90 THR A N 1
ATOM 707 C CA . THR A 1 90 ? 10.206 5.450 1.998 1.00 89.56 90 THR A CA 1
ATOM 708 C C . THR A 1 90 ? 8.868 6.035 1.559 1.00 89.56 90 THR A C 1
ATOM 710 O O . THR A 1 90 ? 8.473 7.109 2.011 1.00 89.56 90 THR A O 1
ATOM 713 N N . SER A 1 91 ? 8.129 5.331 0.697 1.00 93.31 91 SER A N 1
ATOM 714 C CA . SER A 1 91 ? 6.783 5.780 0.337 1.00 93.31 91 SER A CA 1
ATOM 715 C C . SER A 1 91 ? 5.759 5.486 1.440 1.00 93.31 91 SER A C 1
ATOM 717 O O . SER A 1 91 ? 5.894 4.513 2.188 1.00 93.31 91 SER A O 1
ATOM 719 N N . ILE A 1 92 ? 4.702 6.300 1.517 1.00 94.75 92 ILE A N 1
ATOM 720 C CA . ILE A 1 92 ? 3.568 6.094 2.437 1.00 94.75 92 ILE A CA 1
ATOM 721 C C . ILE A 1 92 ? 3.005 4.675 2.275 1.00 94.75 92 ILE A C 1
ATOM 723 O O . ILE A 1 92 ? 2.899 3.940 3.251 1.00 94.75 92 ILE A O 1
ATOM 727 N N . THR A 1 93 ? 2.756 4.242 1.037 1.00 95.44 93 THR A N 1
ATOM 728 C CA . THR A 1 93 ? 2.257 2.897 0.701 1.00 95.44 93 THR A CA 1
ATOM 729 C C . THR A 1 93 ? 3.177 1.785 1.223 1.00 95.44 93 THR A C 1
ATOM 731 O O . THR A 1 93 ? 2.713 0.796 1.791 1.00 95.44 93 THR A O 1
ATOM 734 N N . LYS A 1 94 ? 4.503 1.950 1.095 1.00 95.50 94 LYS A N 1
ATOM 735 C CA . LYS A 1 94 ? 5.474 1.001 1.660 1.00 95.50 94 LYS A CA 1
ATOM 736 C C . LYS A 1 94 ? 5.370 0.948 3.184 1.00 95.50 94 LYS A C 1
ATOM 738 O O . LYS A 1 94 ? 5.373 -0.140 3.758 1.00 95.50 94 LYS A O 1
ATOM 743 N N . ARG A 1 95 ? 5.253 2.104 3.841 1.00 95.94 95 ARG A N 1
ATOM 744 C CA . ARG A 1 95 ? 5.135 2.184 5.301 1.00 95.94 95 ARG A CA 1
ATOM 745 C C . ARG A 1 95 ? 3.816 1.594 5.811 1.00 95.94 95 ARG A C 1
ATOM 747 O O . ARG A 1 95 ? 3.837 0.916 6.838 1.00 95.94 95 ARG A O 1
ATOM 754 N N . GLU A 1 96 ? 2.706 1.789 5.101 1.00 96.56 96 GLU A N 1
ATOM 755 C CA . GLU A 1 96 ? 1.414 1.137 5.376 1.00 96.56 96 GLU A CA 1
ATOM 756 C C . GLU A 1 96 ? 1.565 -0.390 5.364 1.00 96.56 96 GLU A C 1
ATOM 758 O O . GLU A 1 96 ? 1.243 -1.051 6.353 1.00 96.56 96 GLU A O 1
ATOM 763 N N . PHE A 1 97 ? 2.147 -0.941 4.293 1.00 97.44 97 PHE A N 1
ATOM 764 C CA . PHE A 1 97 ? 2.388 -2.379 4.165 1.00 97.44 97 PHE A CA 1
ATOM 765 C C . PHE A 1 97 ? 3.304 -2.924 5.267 1.00 97.44 97 PHE A C 1
ATOM 767 O O . PHE A 1 97 ? 2.959 -3.903 5.927 1.00 97.44 97 PHE A O 1
ATOM 774 N N . GLU A 1 98 ? 4.457 -2.289 5.512 1.00 96.50 98 GLU A N 1
ATOM 775 C CA . GLU A 1 98 ? 5.380 -2.697 6.584 1.00 96.50 98 GLU A CA 1
ATOM 776 C C . GLU A 1 98 ? 4.683 -2.741 7.945 1.00 96.50 98 GLU A C 1
ATOM 778 O O . GLU A 1 98 ? 4.967 -3.599 8.784 1.00 96.50 98 GLU A O 1
ATOM 783 N N . THR A 1 99 ? 3.781 -1.791 8.166 1.00 96.50 99 THR A N 1
ATOM 784 C CA . THR A 1 99 ? 3.047 -1.641 9.410 1.00 96.50 99 THR A CA 1
ATOM 785 C C . THR A 1 99 ? 2.018 -2.756 9.601 1.00 96.50 99 THR A C 1
ATOM 787 O O . THR A 1 99 ? 2.013 -3.384 10.665 1.00 96.50 99 THR A O 1
ATOM 790 N N . ALA A 1 100 ? 1.220 -3.055 8.575 1.00 97.19 100 ALA A N 1
ATOM 791 C CA . ALA A 1 100 ? 0.254 -4.152 8.596 1.00 97.19 100 ALA A CA 1
ATOM 792 C C . ALA A 1 100 ? 0.943 -5.526 8.695 1.00 97.19 100 ALA A C 1
ATOM 794 O O . ALA A 1 100 ? 0.604 -6.352 9.546 1.00 97.19 100 ALA A O 1
ATOM 795 N N . ASN A 1 101 ? 1.992 -5.741 7.896 1.00 97.00 101 ASN A N 1
ATOM 796 C CA . ASN A 1 101 ? 2.753 -6.989 7.875 1.00 97.00 101 ASN A CA 1
ATOM 797 C C . ASN A 1 101 ? 3.424 -7.279 9.230 1.00 97.00 101 ASN A C 1
ATOM 799 O O . ASN A 1 101 ? 3.398 -8.411 9.709 1.00 97.00 101 ASN A O 1
ATOM 803 N N . ARG A 1 102 ? 3.966 -6.256 9.910 1.00 97.06 102 ARG A N 1
ATOM 804 C CA . ARG A 1 102 ? 4.554 -6.410 11.257 1.00 97.06 102 ARG A CA 1
ATOM 805 C C . ARG A 1 102 ? 3.523 -6.826 12.312 1.00 97.06 102 ARG A C 1
ATOM 807 O O . ARG A 1 102 ? 3.890 -7.467 13.293 1.00 97.06 102 ARG A O 1
ATOM 814 N N . LYS A 1 103 ? 2.250 -6.470 12.125 1.00 96.88 103 LYS A N 1
ATOM 815 C CA . LYS A 1 103 ? 1.136 -6.891 12.988 1.00 96.88 103 LYS A CA 1
ATOM 816 C C . LYS A 1 103 ? 0.607 -8.290 12.660 1.00 96.88 103 LYS A C 1
ATOM 818 O O . LYS A 1 103 ? -0.243 -8.783 13.392 1.00 96.88 103 LYS A O 1
ATOM 823 N N . GLY A 1 104 ? 1.125 -8.940 11.615 1.00 97.31 104 GLY A N 1
ATOM 824 C CA . GLY A 1 104 ? 0.679 -10.265 11.185 1.00 97.31 104 GLY A CA 1
ATOM 825 C C . GLY A 1 104 ? -0.661 -10.248 10.448 1.00 97.31 104 GLY A C 1
ATOM 826 O O . GLY A 1 104 ? -1.327 -11.278 10.385 1.00 97.31 104 GLY A O 1
ATOM 827 N N . ILE A 1 105 ? -1.063 -9.095 9.906 1.00 98.06 105 ILE A N 1
ATOM 828 C CA . ILE A 1 105 ? -2.300 -8.972 9.133 1.00 98.06 105 ILE A CA 1
ATOM 829 C C . ILE A 1 105 ? -2.123 -9.703 7.794 1.00 98.06 105 ILE A C 1
ATOM 831 O O . ILE A 1 105 ? -1.113 -9.483 7.116 1.00 98.06 105 ILE A O 1
ATOM 835 N N . PRO A 1 106 ? -3.077 -10.556 7.375 1.00 97.94 106 PRO A N 1
ATOM 836 C CA . PRO A 1 106 ? -3.053 -11.186 6.060 1.00 97.94 106 PRO A CA 1
ATOM 837 C C . PRO A 1 106 ? -2.968 -10.148 4.933 1.00 97.94 106 PRO A C 1
ATOM 839 O O . PRO A 1 106 ? -3.860 -9.314 4.773 1.00 97.94 106 PRO A O 1
ATOM 842 N N . CYS A 1 107 ? -1.891 -10.216 4.146 1.00 97.69 107 CYS A N 1
ATOM 843 C CA . CYS A 1 107 ? -1.614 -9.283 3.057 1.00 97.69 107 CYS A CA 1
ATOM 844 C C . CYS A 1 107 ? -1.792 -9.956 1.690 1.00 97.69 107 CYS A C 1
ATOM 846 O O . CYS A 1 107 ? -1.101 -10.926 1.376 1.00 97.69 107 CYS A O 1
ATOM 848 N N . PHE A 1 108 ? -2.660 -9.398 0.847 1.00 97.75 108 PHE A N 1
ATOM 849 C CA . PHE A 1 108 ? -2.808 -9.775 -0.559 1.00 97.75 108 PHE A CA 1
ATOM 850 C C . PHE A 1 108 ? -2.142 -8.719 -1.434 1.00 97.75 108 PHE A C 1
ATOM 852 O O . PHE A 1 108 ? -2.534 -7.555 -1.409 1.00 97.75 108 PHE A O 1
ATOM 859 N N . ILE A 1 109 ? -1.133 -9.121 -2.204 1.00 97.69 109 ILE A N 1
ATOM 860 C CA . ILE A 1 109 ? -0.366 -8.211 -3.059 1.00 97.69 109 ILE A CA 1
ATOM 861 C C . ILE A 1 109 ? -0.741 -8.472 -4.516 1.00 97.69 109 ILE A C 1
ATOM 863 O O . ILE A 1 109 ? -0.559 -9.575 -5.028 1.00 97.69 109 ILE A O 1
ATOM 867 N N . LEU A 1 110 ? -1.257 -7.440 -5.173 1.00 97.00 110 LEU A N 1
ATOM 868 C CA . LEU A 1 110 ? -1.656 -7.429 -6.573 1.00 97.00 110 LEU A CA 1
ATOM 869 C C . LEU A 1 110 ? -0.682 -6.531 -7.331 1.00 97.00 110 LEU A C 1
ATOM 871 O O . LEU A 1 110 ? -0.508 -5.368 -6.978 1.00 97.00 110 LEU A O 1
ATOM 875 N N . ILE A 1 111 ? -0.035 -7.065 -8.362 1.00 96.50 111 ILE A N 1
ATOM 876 C CA . ILE A 1 111 ? 0.945 -6.326 -9.163 1.00 96.50 111 ILE A CA 1
ATOM 877 C C . ILE A 1 111 ? 0.372 -6.143 -10.560 1.00 96.50 111 ILE A C 1
ATOM 879 O O . ILE A 1 111 ? -0.060 -7.114 -11.184 1.00 96.50 111 ILE A O 1
ATOM 883 N N . GLU A 1 112 ? 0.370 -4.906 -11.051 1.00 95.31 112 GLU A N 1
ATOM 884 C CA . GLU A 1 112 ? 0.009 -4.621 -12.434 1.00 95.31 112 GLU A CA 1
ATOM 885 C C . GLU A 1 112 ? 0.944 -5.381 -13.390 1.00 95.31 112 GLU A C 1
ATOM 887 O O . GLU A 1 112 ? 2.166 -5.379 -13.227 1.00 95.31 112 GLU A O 1
ATOM 892 N N . ALA A 1 113 ? 0.376 -6.035 -14.406 1.00 94.12 113 ALA A N 1
ATOM 893 C CA . ALA A 1 113 ? 1.139 -6.891 -15.311 1.00 94.12 113 ALA A CA 1
ATOM 894 C C . ALA A 1 113 ? 2.292 -6.143 -16.003 1.00 94.12 113 ALA A C 1
ATOM 896 O O . ALA A 1 113 ? 3.399 -6.671 -16.069 1.00 94.12 113 ALA A O 1
ATOM 897 N N . GLY A 1 114 ? 2.062 -4.901 -16.453 1.00 93.38 114 GLY A N 1
ATOM 898 C CA . GLY A 1 114 ? 3.096 -4.062 -17.069 1.00 93.38 114 GLY A CA 1
ATOM 899 C C . GLY A 1 114 ? 4.297 -3.846 -16.147 1.00 93.38 114 GLY A C 1
ATOM 900 O O . GLY A 1 114 ? 5.429 -4.130 -16.529 1.00 93.38 114 GLY A O 1
ATOM 901 N N . VAL A 1 115 ? 4.038 -3.474 -14.892 1.00 94.00 115 VAL A N 1
ATOM 902 C CA . VAL A 1 115 ? 5.066 -3.285 -13.854 1.00 94.00 115 VAL A CA 1
ATOM 903 C C . VAL A 1 115 ? 5.825 -4.578 -13.580 1.00 94.00 115 VAL A C 1
ATOM 905 O O . VAL A 1 115 ? 7.050 -4.580 -13.455 1.00 94.00 115 VAL A O 1
ATOM 908 N N . TYR A 1 116 ? 5.114 -5.705 -13.514 1.00 94.06 116 TYR A N 1
ATOM 909 C CA . TYR A 1 116 ? 5.749 -7.004 -13.337 1.00 94.06 116 TYR A CA 1
ATOM 910 C C . TYR A 1 116 ? 6.686 -7.343 -14.507 1.00 94.06 116 TYR A C 1
ATOM 912 O O . TYR A 1 116 ? 7.811 -7.787 -14.274 1.00 94.06 116 TYR A O 1
ATOM 920 N N . PHE A 1 117 ? 6.270 -7.098 -15.753 1.00 91.81 117 PHE A N 1
ATOM 921 C CA . PHE A 1 117 ? 7.101 -7.339 -16.938 1.00 91.81 117 PHE A CA 1
ATOM 922 C C . PHE A 1 117 ? 8.319 -6.414 -17.010 1.00 91.81 117 PHE A C 1
ATOM 924 O O . PHE A 1 117 ? 9.424 -6.875 -17.317 1.00 91.81 117 PHE A O 1
ATOM 931 N N . GLU A 1 118 ? 8.153 -5.133 -16.684 1.00 90.19 118 GLU A N 1
ATOM 932 C CA . GLU A 1 118 ? 9.267 -4.190 -16.571 1.00 90.19 118 GLU A CA 1
ATOM 933 C C . GLU A 1 118 ? 10.262 -4.641 -15.502 1.00 90.19 118 GLU A C 1
ATOM 935 O O . GLU A 1 118 ? 11.470 -4.660 -15.745 1.00 90.19 118 GLU A O 1
ATOM 940 N N . TYR A 1 119 ? 9.772 -5.107 -14.353 1.00 90.62 119 TYR A N 1
ATOM 941 C CA . TYR A 1 119 ? 10.621 -5.647 -13.297 1.00 90.62 119 TYR A CA 1
ATOM 942 C C . TYR A 1 119 ? 11.402 -6.893 -13.743 1.00 90.62 119 TYR A C 1
ATOM 944 O O . TYR A 1 119 ? 12.598 -6.999 -13.456 1.00 90.62 119 TYR A O 1
ATOM 952 N N . GLN A 1 120 ? 10.783 -7.821 -14.484 1.00 89.69 120 GLN A N 1
ATOM 953 C CA . GLN A 1 120 ? 11.512 -8.961 -15.061 1.00 89.69 120 GLN A CA 1
ATOM 954 C C . GLN A 1 120 ? 12.573 -8.504 -16.068 1.00 89.69 120 GLN A C 1
ATOM 956 O O . GLN A 1 120 ? 13.703 -8.995 -16.045 1.00 89.69 120 GLN A O 1
ATOM 961 N N . THR A 1 121 ? 12.240 -7.520 -16.905 1.00 88.75 121 THR A N 1
ATOM 962 C CA . THR A 1 121 ? 13.184 -6.928 -17.861 1.00 88.75 121 THR A CA 1
ATOM 963 C C . THR A 1 121 ? 14.368 -6.301 -17.130 1.00 88.75 121 THR A C 1
ATOM 965 O O . THR A 1 121 ? 15.515 -6.573 -17.481 1.00 88.75 121 THR A O 1
ATOM 968 N N . TYR A 1 122 ? 14.124 -5.533 -16.068 1.00 87.88 122 TYR A N 1
ATOM 969 C CA . TYR A 1 122 ? 15.175 -4.984 -15.213 1.00 87.88 122 TYR A CA 1
ATOM 970 C C . TYR A 1 122 ? 16.058 -6.086 -14.613 1.00 87.88 122 TYR A C 1
ATOM 972 O O . TYR A 1 122 ? 17.282 -6.001 -14.695 1.00 87.88 122 TYR A O 1
ATOM 980 N N . LYS A 1 123 ? 15.465 -7.147 -14.049 1.00 87.69 123 LYS A N 1
ATOM 981 C CA . LYS A 1 123 ? 16.224 -8.262 -13.457 1.00 87.69 123 LYS A CA 1
ATOM 982 C C . LYS A 1 123 ? 17.152 -8.934 -14.463 1.00 87.69 123 LYS A C 1
ATOM 984 O O . LYS A 1 123 ? 18.293 -9.225 -14.112 1.00 87.69 123 LYS A O 1
ATOM 989 N N . ASN A 1 124 ? 16.680 -9.144 -15.688 1.00 84.88 124 ASN A N 1
ATOM 990 C CA . ASN A 1 124 ? 17.478 -9.751 -16.749 1.00 84.88 124 ASN A CA 1
ATOM 991 C C . ASN A 1 124 ? 18.624 -8.835 -17.197 1.00 84.88 124 ASN A C 1
ATOM 993 O O . ASN A 1 124 ? 19.683 -9.329 -17.557 1.00 84.88 124 ASN A O 1
ATOM 997 N N . ASN A 1 125 ? 18.437 -7.516 -17.125 1.00 84.00 125 ASN A N 1
ATOM 998 C CA . ASN A 1 125 ? 19.361 -6.518 -17.669 1.00 84.00 125 ASN A CA 1
ATOM 999 C C . ASN A 1 125 ? 20.244 -5.817 -16.639 1.00 84.00 125 ASN A C 1
ATOM 1001 O O . ASN A 1 125 ? 21.054 -4.970 -16.998 1.00 84.00 125 ASN A O 1
ATOM 1005 N N . LYS A 1 126 ? 20.125 -6.172 -15.358 1.00 80.75 126 LYS A N 1
ATOM 1006 C CA . LYS A 1 126 ? 20.829 -5.485 -14.269 1.00 80.75 126 LYS A CA 1
ATOM 1007 C C . LYS A 1 126 ? 22.359 -5.512 -14.409 1.00 80.75 126 LYS A C 1
ATOM 1009 O O . LYS A 1 126 ? 23.014 -4.579 -13.960 1.00 80.75 126 LYS A O 1
ATOM 1014 N N . ASN A 1 127 ? 22.909 -6.566 -15.020 1.00 80.94 127 ASN A N 1
ATOM 1015 C CA . ASN A 1 127 ? 24.354 -6.821 -15.097 1.00 80.94 127 ASN A CA 1
ATOM 1016 C C . ASN A 1 127 ? 24.862 -7.110 -16.531 1.00 80.94 127 ASN A C 1
ATOM 1018 O O . ASN A 1 127 ? 25.985 -7.589 -16.678 1.00 80.94 127 ASN A O 1
ATOM 1022 N N . ILE A 1 128 ? 24.053 -6.882 -17.575 1.00 72.94 128 ILE A N 1
ATOM 1023 C CA . ILE A 1 128 ? 24.395 -7.174 -18.983 1.00 72.94 128 ILE A CA 1
ATOM 1024 C C . ILE A 1 128 ? 23.912 -6.068 -19.930 1.00 72.94 128 ILE A C 1
ATOM 1026 O O . ILE A 1 128 ? 23.094 -5.227 -19.570 1.00 72.94 128 ILE A O 1
ATOM 1030 N N . GLU A 1 129 ? 24.407 -6.091 -21.167 1.00 73.56 129 GLU A N 1
ATOM 1031 C CA . GLU A 1 129 ? 23.964 -5.221 -22.255 1.00 73.56 129 GLU A CA 1
ATOM 1032 C C . GLU A 1 129 ? 22.523 -5.572 -22.689 1.00 73.56 129 GLU A C 1
ATOM 1034 O O . GLU A 1 129 ? 22.261 -6.698 -23.113 1.00 73.56 129 GLU A O 1
ATOM 1039 N N . ILE A 1 130 ? 21.604 -4.601 -22.613 1.00 71.75 130 ILE A N 1
ATOM 1040 C CA . ILE A 1 130 ? 20.130 -4.723 -22.731 1.00 71.75 130 ILE A CA 1
ATOM 1041 C C . ILE A 1 130 ? 19.647 -5.872 -23.640 1.00 71.75 130 ILE A C 1
ATOM 1043 O O . ILE A 1 130 ? 19.623 -5.731 -24.854 1.00 71.75 130 ILE A O 1
ATOM 1047 N N . SER A 1 131 ? 19.228 -6.992 -23.065 1.00 68.88 131 SER A N 1
ATOM 1048 C CA . SER A 1 131 ? 18.427 -8.059 -23.660 1.00 68.88 131 SER A CA 1
ATOM 1049 C C . SER A 1 131 ? 16.938 -7.699 -23.606 1.00 68.88 131 SER A C 1
ATOM 1051 O O . SER A 1 131 ? 16.344 -7.570 -22.529 1.00 68.88 131 SER A O 1
ATOM 1053 N N . TYR A 1 132 ? 16.326 -7.506 -24.773 1.00 69.69 132 TYR A N 1
ATOM 1054 C CA . TYR A 1 132 ? 14.905 -7.193 -24.877 1.00 69.69 132 TYR A CA 1
ATOM 1055 C C . TYR A 1 132 ? 14.074 -8.464 -24.716 1.00 69.69 132 TYR A C 1
ATOM 1057 O O . TYR A 1 132 ? 14.271 -9.436 -25.433 1.00 69.69 132 TYR A O 1
ATOM 1065 N N . ALA A 1 133 ? 13.093 -8.442 -23.811 1.00 66.81 133 ALA A N 1
ATOM 1066 C CA . ALA A 1 133 ? 12.276 -9.620 -23.508 1.00 66.81 133 ALA A CA 1
ATOM 1067 C C . ALA A 1 133 ? 11.414 -10.128 -24.687 1.00 66.81 133 ALA A C 1
ATOM 1069 O O . ALA A 1 133 ? 10.933 -11.252 -24.634 1.00 66.81 133 ALA A O 1
ATOM 1070 N N . HIS A 1 134 ? 11.204 -9.309 -25.724 1.00 69.56 134 HIS A N 1
ATOM 1071 C CA . HIS A 1 134 ? 10.293 -9.592 -26.841 1.00 69.56 134 HIS A CA 1
ATOM 1072 C C . HIS A 1 134 ? 10.961 -9.473 -28.222 1.00 69.56 134 HIS A C 1
ATOM 1074 O O . HIS A 1 134 ? 10.258 -9.411 -29.229 1.00 69.56 134 HIS A O 1
ATOM 1080 N N . VAL A 1 135 ? 12.294 -9.382 -28.290 1.00 67.75 135 VAL A N 1
ATOM 1081 C CA . VAL A 1 135 ? 13.014 -9.228 -29.563 1.00 67.75 135 VAL A CA 1
ATOM 1082 C C . VAL A 1 135 ? 14.127 -10.267 -29.649 1.00 67.75 135 VAL A C 1
ATOM 1084 O O . VAL A 1 135 ? 15.026 -10.275 -28.813 1.00 67.75 135 VAL A O 1
ATOM 1087 N N . ASP A 1 136 ? 14.072 -11.116 -30.678 1.00 59.81 136 ASP A N 1
ATOM 1088 C CA . ASP A 1 136 ? 15.028 -12.216 -30.890 1.00 59.81 136 ASP A CA 1
ATOM 1089 C C . ASP A 1 136 ? 16.412 -11.746 -31.382 1.00 59.81 136 ASP A C 1
ATOM 1091 O O . ASP A 1 136 ? 17.403 -12.460 -31.243 1.00 59.81 136 ASP A O 1
ATOM 1095 N N . SER A 1 137 ? 16.509 -10.541 -31.951 1.00 59.94 137 SER A N 1
ATOM 1096 C CA . SER A 1 137 ? 17.751 -9.952 -32.464 1.00 59.94 137 SER A CA 1
ATOM 1097 C C . SER A 1 137 ? 17.769 -8.446 -32.207 1.00 59.94 137 SER A C 1
ATOM 1099 O O . SER A 1 137 ? 16.772 -7.770 -32.435 1.00 59.94 137 SER A O 1
ATOM 1101 N N . LYS A 1 138 ? 18.908 -7.900 -31.757 1.00 60.88 138 LYS A N 1
ATOM 1102 C CA . LYS A 1 138 ? 19.106 -6.438 -31.652 1.00 60.88 138 LYS A CA 1
ATOM 1103 C C . LYS A 1 138 ? 19.411 -5.768 -33.006 1.00 60.88 138 LYS A C 1
ATOM 1105 O O . LYS A 1 138 ? 19.451 -4.543 -33.054 1.00 60.88 138 LYS A O 1
ATOM 1110 N N . ASN A 1 139 ? 19.658 -6.565 -34.051 1.00 57.03 139 ASN A N 1
ATOM 1111 C CA . ASN A 1 139 ? 19.879 -6.128 -35.436 1.00 57.03 139 ASN A CA 1
ATOM 1112 C C . ASN A 1 139 ? 18.584 -6.133 -36.235 1.00 57.03 139 ASN A C 1
ATOM 1114 O O . ASN A 1 139 ? 17.877 -7.164 -36.129 1.00 57.03 139 ASN A O 1
#

Foldseek 3Di:
DDAAEEEEFDADPVCVVVLVVVCVVCVVVVHHYDDLVPCSFDDDPVDPSLVSLLVVLLVGQAYEYEADPDQADADPVVVPDPPDPVPDGHHSSNSSVVSNVVSVRHYHYHYDPVRVVVVVQCVVPVPHDRDDPPDPDPD

pLDDT: mean 87.85, std 12.49, range [52.12, 98.44]

InterPro domains:
  IPR025139 Domain of unknown function DUF4062 [PF13271] (5-100)

Secondary structure (DSSP, 8-state):
-PPPEEEEES-STTTHHHHHHHHHHHHHTT-EEE-TTTT-S---TTS-HHHHHHHHHHH-SEEEEEE-S---PBPTTGGG-TT--TT---BHHHHHHHHHHHTT--EEEEE-HHHHHHHHHHHHHTTSS---TT-S---

Radius of gyration: 17.9 Å; chains: 1; bounding box: 46×31×50 Å

Organism: NCBI:txid146474